Protein AF-A0A8J2JKY8-F1 (afdb_monomer_lite)

pLDDT: mean 88.04, std 7.36, range [49.31, 94.88]

Sequence (80 aa):
MSTLLIQIEACLNSRPISTLSQDPTDQQPLTPGHFIIGDALTAIPEPSYRDESISYSNRWKLGQKLYQDFWRRWSAEYLT

Radius of gyration: 14.72 Å; chains: 1; bounding box: 36×24×35 Å

Secondary structure (DSSP, 8-state):
--HHHHHHHHHHHTS-SSPPPS-TTSPPPP-HHHHHHSS----------SSS---TT-HHHHHHHHHHHHHHHHHHHH--

Organism: NCBI:txid39272

Structure (mmCIF, N/CA/C/O backbone):
data_AF-A0A8J2JKY8-F1
#
_entry.id   AF-A0A8J2JKY8-F1
#
loop_
_atom_site.group_PDB
_atom_site.id
_atom_site.type_symbol
_atom_site.label_atom_id
_atom_site.label_alt_id
_atom_site.label_comp_id
_atom_site.label_asym_id
_atom_site.label_entity_id
_atom_site.label_seq_id
_atom_site.pdbx_PDB_ins_code
_atom_site.Cartn_x
_atom_site.Cartn_y
_atom_site.Cartn_z
_atom_site.occupancy
_atom_site.B_iso_or_equiv
_atom_site.auth_seq_id
_atom_site.auth_comp_id
_atom_site.auth_asym_id
_atom_site.auth_atom_id
_atom_site.pdbx_PDB_model_num
ATOM 1 N N . MET A 1 1 ? 8.678 13.666 -9.965 1.00 4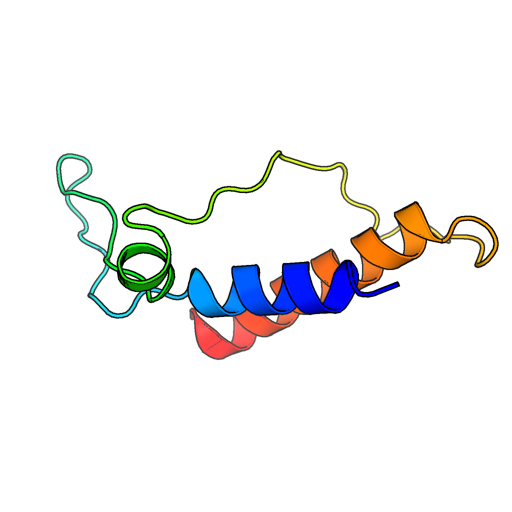9.31 1 MET A N 1
ATOM 2 C CA . MET A 1 1 ? 8.658 12.184 -9.982 1.00 49.31 1 MET A CA 1
ATOM 3 C C . MET A 1 1 ? 8.578 11.709 -8.535 1.00 49.31 1 MET A C 1
ATOM 5 O O . MET A 1 1 ? 9.606 11.468 -7.926 1.00 49.31 1 MET A O 1
ATOM 9 N N . SER A 1 2 ? 7.370 11.687 -7.966 1.00 65.69 2 SER A N 1
ATOM 10 C CA . SER A 1 2 ? 7.088 11.419 -6.540 1.00 65.69 2 SER A CA 1
ATOM 11 C C . SER A 1 2 ? 6.180 10.197 -6.322 1.00 65.69 2 SER A C 1
ATOM 13 O O . SER A 1 2 ? 5.810 9.905 -5.192 1.00 65.69 2 SER A O 1
ATOM 15 N N . THR A 1 3 ? 5.825 9.468 -7.387 1.00 86.00 3 THR A N 1
ATOM 16 C CA . THR A 1 3 ? 4.763 8.446 -7.374 1.00 86.00 3 THR A CA 1
ATOM 17 C C . THR A 1 3 ? 5.024 7.310 -6.386 1.00 86.00 3 THR A C 1
ATOM 19 O O . THR A 1 3 ? 4.134 6.987 -5.612 1.00 86.00 3 THR A O 1
ATOM 22 N N . LEU A 1 4 ? 6.249 6.770 -6.334 1.00 92.44 4 LEU A N 1
ATOM 23 C CA . LEU A 1 4 ? 6.592 5.687 -5.403 1.00 92.44 4 LEU A CA 1
ATOM 24 C C . LEU A 1 4 ? 6.468 6.115 -3.933 1.00 92.44 4 LEU A C 1
ATOM 26 O O . LEU A 1 4 ? 5.934 5.368 -3.122 1.00 92.44 4 LEU A O 1
ATOM 30 N N . LEU A 1 5 ? 6.946 7.314 -3.585 1.00 94.69 5 LEU A N 1
ATOM 31 C CA . LEU A 1 5 ? 6.853 7.814 -2.210 1.00 94.69 5 LEU A CA 1
ATOM 32 C C . LEU A 1 5 ? 5.397 8.012 -1.787 1.00 94.69 5 LEU A C 1
ATOM 34 O O . LEU A 1 5 ? 5.039 7.625 -0.682 1.00 94.69 5 LEU A O 1
ATOM 38 N N . ILE A 1 6 ? 4.557 8.535 -2.684 1.00 93.00 6 ILE A N 1
ATOM 39 C CA . ILE A 1 6 ? 3.118 8.699 -2.437 1.00 93.00 6 ILE A CA 1
ATOM 40 C C . ILE A 1 6 ? 2.442 7.332 -2.244 1.00 93.00 6 ILE A C 1
ATOM 42 O O . ILE A 1 6 ? 1.616 7.170 -1.353 1.00 93.00 6 ILE A O 1
ATOM 46 N N . GLN A 1 7 ? 2.815 6.317 -3.031 1.00 93.19 7 GLN A N 1
ATOM 47 C CA . GLN A 1 7 ? 2.300 4.954 -2.846 1.00 93.19 7 GLN A CA 1
ATOM 48 C C . GLN A 1 7 ? 2.726 4.355 -1.497 1.00 93.19 7 GLN A C 1
ATOM 50 O O . GLN A 1 7 ? 1.924 3.704 -0.828 1.00 93.19 7 GLN A O 1
ATOM 55 N N . ILE A 1 8 ? 3.975 4.585 -1.081 1.00 94.81 8 ILE A N 1
ATOM 56 C CA . ILE A 1 8 ? 4.483 4.157 0.230 1.00 94.81 8 ILE A CA 1
ATOM 57 C C . ILE A 1 8 ? 3.728 4.867 1.359 1.00 94.81 8 ILE A C 1
ATOM 59 O O . ILE A 1 8 ? 3.286 4.213 2.297 1.00 94.81 8 ILE A O 1
ATOM 63 N N . GLU A 1 9 ? 3.528 6.179 1.265 1.00 94.75 9 GLU A N 1
ATOM 64 C CA . GLU A 1 9 ? 2.741 6.946 2.235 1.00 94.75 9 GLU A CA 1
ATOM 65 C C . GLU A 1 9 ? 1.312 6.398 2.352 1.00 94.75 9 GLU A C 1
ATOM 67 O O . GLU A 1 9 ? 0.846 6.114 3.456 1.00 94.75 9 GLU A O 1
ATOM 72 N N . ALA A 1 10 ? 0.637 6.173 1.221 1.00 93.06 10 ALA A N 1
ATOM 73 C CA . ALA A 1 10 ? -0.708 5.605 1.199 1.00 93.06 10 ALA A CA 1
ATOM 74 C C . ALA A 1 10 ? -0.758 4.206 1.841 1.00 93.06 10 ALA A C 1
ATOM 76 O O . ALA A 1 10 ? -1.675 3.906 2.606 1.00 93.06 10 ALA A O 1
ATOM 77 N N . CYS A 1 11 ? 0.255 3.369 1.592 1.00 93.38 11 CYS A N 1
ATOM 78 C CA . CYS A 1 11 ? 0.423 2.076 2.256 1.00 93.38 11 CYS A CA 1
ATOM 79 C C . CYS A 1 11 ? 0.510 2.228 3.780 1.00 93.38 11 CYS A C 1
ATOM 81 O O . CYS A 1 11 ? -0.220 1.558 4.507 1.00 93.38 11 CYS A O 1
ATOM 83 N N . LEU A 1 12 ? 1.372 3.117 4.275 1.00 94.12 12 LEU A N 1
ATOM 84 C CA . LEU A 1 12 ? 1.539 3.347 5.713 1.00 94.12 12 LEU A CA 1
ATOM 85 C C . LEU A 1 12 ? 0.248 3.868 6.358 1.00 94.12 12 LEU A C 1
ATOM 87 O O . LEU A 1 12 ? -0.144 3.406 7.429 1.00 94.12 12 LEU A O 1
ATOM 91 N N . ASN A 1 13 ? -0.453 4.773 5.676 1.00 94.25 13 ASN A N 1
ATOM 92 C CA . ASN A 1 13 ? -1.728 5.327 6.129 1.00 94.25 13 ASN A CA 1
ATOM 93 C C . ASN A 1 13 ? -2.892 4.327 6.057 1.00 94.25 13 ASN A C 1
ATOM 95 O O . ASN A 1 13 ? -3.947 4.576 6.637 1.00 94.25 13 ASN A O 1
ATOM 99 N N . SER A 1 14 ? -2.705 3.182 5.400 1.00 91.94 14 SER A N 1
ATOM 100 C CA . SER A 1 14 ? -3.674 2.081 5.385 1.00 91.94 14 SER A CA 1
ATOM 101 C C . SER A 1 14 ? -3.517 1.135 6.581 1.00 91.94 14 SER A C 1
ATOM 103 O O . SER A 1 14 ? -4.258 0.162 6.696 1.00 91.94 14 SER A O 1
ATOM 105 N N . ARG A 1 15 ? -2.571 1.397 7.494 1.00 91.81 15 ARG A N 1
ATOM 106 C CA . ARG A 1 15 ? -2.362 0.579 8.694 1.00 91.81 15 ARG A CA 1
ATOM 107 C C . ARG A 1 15 ? -3.575 0.639 9.636 1.00 91.81 15 ARG A C 1
ATOM 109 O O . ARG A 1 15 ? -3.946 1.739 10.046 1.00 91.81 15 ARG A O 1
ATOM 116 N N . PRO A 1 16 ? -4.136 -0.505 10.063 1.00 91.19 16 PRO A N 1
ATOM 117 C CA . PRO A 1 16 ? -5.146 -0.534 11.116 1.00 91.19 16 PRO A CA 1
ATOM 118 C C . PRO A 1 16 ? -4.629 0.091 12.419 1.00 91.19 16 PRO A C 1
ATOM 120 O O . PRO A 1 16 ? -3.544 -0.247 12.893 1.00 91.19 16 PRO A O 1
ATOM 123 N N . ILE A 1 17 ? -5.412 0.996 13.006 1.00 91.31 17 ILE A N 1
ATOM 124 C CA . ILE A 1 17 ? -5.187 1.551 14.357 1.00 91.31 17 ILE A CA 1
ATOM 125 C C . ILE A 1 17 ? -6.189 1.012 15.384 1.00 91.31 17 ILE A C 1
ATOM 127 O O . ILE A 1 17 ? -6.073 1.295 16.572 1.00 91.31 17 ILE A O 1
ATOM 131 N N . SER A 1 18 ? -7.170 0.241 14.922 1.00 86.56 18 SER A N 1
ATOM 132 C CA . SER A 1 18 ? -8.138 -0.472 15.751 1.00 86.56 18 SER A CA 1
ATOM 133 C C . SER A 1 18 ? -8.036 -1.972 15.489 1.00 86.56 18 SER A C 1
ATOM 135 O O . SER A 1 18 ? -7.472 -2.403 14.480 1.00 86.56 18 SER A O 1
ATOM 137 N N . THR A 1 19 ? -8.546 -2.768 16.424 1.00 82.38 19 THR A N 1
ATOM 138 C CA . THR A 1 19 ? -8.591 -4.224 16.299 1.00 82.38 19 THR A CA 1
ATOM 139 C C . THR A 1 19 ? -9.458 -4.634 15.115 1.00 82.38 19 THR A C 1
ATOM 141 O O . THR A 1 19 ? -10.568 -4.130 14.957 1.00 82.38 19 THR A O 1
ATOM 144 N N . LEU A 1 20 ? -8.973 -5.589 14.3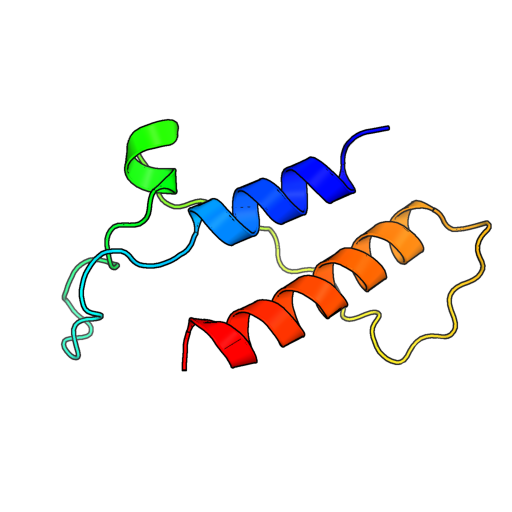23 1.00 81.12 20 LEU A N 1
ATOM 145 C CA . LEU A 1 20 ? -9.791 -6.274 13.327 1.00 81.12 20 LEU A CA 1
ATOM 146 C C . LEU A 1 20 ? -10.864 -7.094 14.046 1.00 81.12 20 LEU A C 1
ATOM 148 O O . LEU A 1 20 ? -10.536 -7.948 14.875 1.00 81.12 20 LEU A O 1
ATOM 152 N N . SER A 1 21 ? -12.130 -6.828 13.732 1.00 82.25 21 SER A N 1
ATOM 153 C CA . SER A 1 21 ? -13.215 -7.683 14.194 1.00 82.25 21 SER A CA 1
ATOM 154 C C . SER A 1 21 ? -13.161 -9.045 13.502 1.00 82.25 21 SER A C 1
ATOM 156 O O . SER A 1 21 ? -12.711 -9.167 12.362 1.00 82.25 21 SER A O 1
ATOM 158 N N . GLN A 1 22 ? -13.611 -10.076 14.216 1.00 81.75 22 GLN A N 1
ATOM 159 C CA . GLN A 1 22 ? -13.831 -11.417 13.669 1.00 81.75 22 GLN A CA 1
ATOM 160 C C . GLN A 1 22 ? -15.239 -11.561 13.070 1.00 81.75 22 GLN A C 1
ATOM 162 O O . GLN A 1 22 ? -15.520 -12.566 12.417 1.00 81.75 22 GLN A O 1
ATOM 167 N N . ASP A 1 23 ? -16.126 -10.589 13.301 1.00 84.75 23 ASP A N 1
ATOM 168 C CA . ASP A 1 23 ? -17.470 -10.583 12.735 1.00 84.75 23 ASP A CA 1
ATOM 169 C C . ASP A 1 23 ? -17.419 -10.057 11.287 1.00 84.75 23 ASP A C 1
ATOM 171 O O . ASP A 1 23 ? -17.004 -8.920 11.060 1.00 84.75 23 ASP A O 1
ATOM 175 N N . PRO A 1 24 ? -17.839 -10.843 10.281 1.00 77.81 24 PRO A N 1
ATOM 176 C CA . PRO A 1 24 ? -17.868 -10.391 8.890 1.00 77.81 24 PRO A CA 1
ATOM 177 C C . PRO A 1 24 ? -18.892 -9.276 8.622 1.00 77.81 24 PRO A C 1
ATOM 179 O O . PRO A 1 24 ? -18.872 -8.690 7.540 1.00 77.81 24 PRO A O 1
ATOM 182 N N . THR A 1 25 ? -19.808 -9.011 9.556 1.00 84.50 25 THR A N 1
ATOM 183 C CA . THR A 1 25 ? -20.778 -7.910 9.480 1.00 84.50 25 THR A CA 1
ATOM 184 C C . THR A 1 25 ? -20.264 -6.612 10.098 1.00 84.50 25 THR A C 1
ATOM 186 O O . THR A 1 25 ? -20.855 -5.556 9.857 1.00 84.50 25 THR A O 1
ATOM 189 N N . ASP A 1 26 ? -19.155 -6.668 10.843 1.00 79.69 26 ASP A N 1
ATOM 190 C CA . ASP A 1 26 ? -18.536 -5.480 11.415 1.00 79.69 26 ASP A CA 1
ATOM 191 C C . ASP A 1 26 ? -17.856 -4.621 10.346 1.00 79.69 26 ASP A C 1
ATOM 193 O O . ASP A 1 26 ? -17.404 -5.075 9.291 1.00 79.69 26 ASP A O 1
ATOM 197 N N . GLN A 1 27 ? -17.782 -3.325 10.641 1.00 75.75 27 GLN A N 1
ATOM 198 C CA . GLN A 1 27 ? -17.120 -2.357 9.778 1.00 75.75 27 GLN A CA 1
ATOM 199 C C . GLN A 1 27 ? -15.607 -2.609 9.718 1.00 75.75 27 GLN A C 1
ATOM 201 O O . GLN A 1 27 ? -14.999 -3.145 10.647 1.00 75.75 27 GLN A O 1
ATOM 206 N N . GLN A 1 28 ? -14.988 -2.194 8.609 1.00 81.25 28 GLN A N 1
ATOM 207 C CA . GLN A 1 28 ? -13.536 -2.264 8.451 1.00 81.25 28 GLN A CA 1
ATOM 208 C C . GLN A 1 28 ? -12.815 -1.517 9.585 1.00 81.25 28 GLN A C 1
ATOM 210 O O . GLN A 1 28 ? -13.333 -0.518 10.093 1.00 81.25 28 GLN A O 1
ATOM 215 N N . PRO A 1 29 ? -11.608 -1.965 9.981 1.00 88.25 29 PRO A N 1
ATOM 216 C CA . PRO A 1 29 ? -10.860 -1.287 11.025 1.00 88.25 29 PRO A CA 1
ATOM 217 C C . PRO A 1 29 ? -10.521 0.144 10.602 1.00 88.25 29 PRO A C 1
ATOM 219 O O . PRO A 1 29 ? -10.133 0.404 9.460 1.00 88.25 29 PRO A O 1
ATOM 222 N N . LEU A 1 30 ? -10.579 1.067 11.561 1.00 90.56 30 LEU A N 1
ATOM 223 C CA . LEU A 1 30 ? -10.090 2.425 11.362 1.00 90.56 30 LEU A CA 1
ATOM 224 C C . LEU A 1 30 ? -8.596 2.408 11.021 1.00 90.56 30 LEU A C 1
ATOM 226 O O . LEU A 1 30 ? -7.811 1.662 11.613 1.00 90.56 30 LEU A O 1
ATOM 230 N N . THR A 1 31 ? -8.214 3.290 10.104 1.00 92.44 31 THR A N 1
ATOM 231 C CA . THR A 1 31 ? -6.838 3.529 9.644 1.00 92.44 31 THR A CA 1
ATOM 232 C C . THR A 1 31 ? -6.571 5.037 9.639 1.00 92.44 31 THR A C 1
ATOM 234 O O . THR A 1 31 ? -7.529 5.812 9.569 1.00 92.44 31 THR A O 1
ATOM 237 N N . PRO A 1 32 ? -5.308 5.500 9.671 1.00 94.38 32 PRO A N 1
ATOM 238 C CA . PRO A 1 32 ? -4.987 6.917 9.504 1.00 94.38 32 PRO A CA 1
ATOM 239 C C . PRO A 1 32 ? -5.606 7.529 8.239 1.00 94.38 32 PRO A C 1
ATOM 241 O O . PRO A 1 32 ? -6.060 8.670 8.278 1.00 94.38 32 PRO A O 1
ATOM 244 N N . GLY A 1 33 ? -5.704 6.761 7.149 1.00 93.31 33 GLY A N 1
ATOM 245 C CA . GLY A 1 33 ? -6.355 7.172 5.903 1.00 93.31 33 GLY A CA 1
ATOM 246 C C . GLY A 1 33 ? -7.785 7.680 6.105 1.00 93.31 33 GLY A C 1
ATOM 247 O O . GLY A 1 33 ? -8.120 8.738 5.576 1.00 93.31 33 GLY A O 1
ATOM 248 N N . HIS A 1 34 ? -8.572 7.030 6.969 1.00 93.50 34 HIS A N 1
ATOM 249 C CA . HIS A 1 34 ? -9.938 7.466 7.281 1.00 93.50 34 HIS A CA 1
ATOM 250 C C . HIS A 1 34 ? -9.988 8.884 7.870 1.00 93.50 34 HIS A C 1
ATOM 252 O O . HIS A 1 34 ? -10.938 9.617 7.621 1.00 93.50 34 HIS A O 1
ATOM 258 N N . PHE A 1 35 ? -8.961 9.312 8.608 1.00 92.88 35 PHE A N 1
ATOM 259 C CA . PHE A 1 35 ? -8.892 10.671 9.156 1.00 92.88 35 PHE A CA 1
ATOM 260 C C . PHE A 1 35 ? -8.357 11.692 8.150 1.00 92.88 35 PHE A C 1
ATOM 262 O O . PHE A 1 35 ? -8.694 12.869 8.239 1.00 92.88 35 PHE A O 1
ATOM 269 N N . ILE A 1 36 ? -7.518 11.257 7.207 1.00 93.19 36 ILE A N 1
ATOM 270 C CA . ILE A 1 36 ? -6.895 12.138 6.211 1.00 93.19 36 ILE A CA 1
ATOM 271 C C . ILE A 1 36 ? -7.871 12.449 5.073 1.00 93.19 36 ILE A C 1
ATOM 273 O O . ILE A 1 36 ? -7.960 13.599 4.646 1.00 93.19 36 ILE A O 1
ATOM 277 N N . ILE A 1 37 ? -8.590 11.438 4.577 1.00 91.06 37 ILE A N 1
ATOM 278 C CA . ILE A 1 37 ? -9.460 11.564 3.396 1.00 91.06 37 ILE A CA 1
ATOM 279 C C . ILE A 1 37 ? -10.942 11.284 3.676 1.00 91.06 37 ILE A C 1
ATOM 281 O O . ILE A 1 37 ? -11.765 11.488 2.789 1.00 91.06 37 ILE A O 1
ATOM 285 N N . GLY A 1 38 ? -11.294 10.842 4.888 1.00 88.62 38 GLY A N 1
ATOM 286 C CA . GLY A 1 38 ? -12.672 10.500 5.261 1.00 88.62 38 GLY A CA 1
ATOM 287 C C . GLY A 1 38 ? -13.100 9.069 4.916 1.00 88.62 38 GLY A C 1
ATOM 288 O O . GLY A 1 38 ? -14.246 8.720 5.177 1.00 88.62 38 GLY A O 1
ATOM 289 N N . ASP A 1 39 ? -12.212 8.253 4.337 1.00 86.94 39 ASP A N 1
ATOM 290 C CA . ASP A 1 39 ? -12.503 6.883 3.893 1.00 86.94 39 ASP A CA 1
ATOM 291 C C . ASP A 1 39 ? -11.227 6.012 3.847 1.00 86.94 39 ASP A C 1
ATOM 293 O O . ASP A 1 39 ? -10.107 6.496 4.054 1.00 86.94 39 ASP A O 1
ATOM 297 N N . ALA A 1 40 ? -11.379 4.720 3.570 1.00 85.19 40 ALA A N 1
ATOM 298 C CA . ALA A 1 40 ? -10.280 3.791 3.367 1.00 85.19 40 ALA A CA 1
ATOM 299 C C . ALA A 1 40 ? -9.505 4.104 2.076 1.00 85.19 40 ALA A C 1
ATOM 301 O O . ALA A 1 40 ? -10.065 4.272 0.990 1.00 85.19 40 ALA A O 1
ATOM 302 N N . LEU A 1 41 ? -8.174 4.108 2.173 1.00 85.25 41 LEU A N 1
ATOM 303 C CA . LEU A 1 41 ? -7.303 4.187 1.004 1.00 85.25 41 LEU A CA 1
ATOM 304 C C . LEU A 1 41 ? -7.341 2.847 0.260 1.00 85.25 41 LEU A C 1
ATOM 306 O O . LEU A 1 41 ? -6.831 1.840 0.746 1.00 85.25 41 LEU A O 1
ATOM 310 N N . THR A 1 42 ? -7.942 2.838 -0.929 1.00 84.31 42 THR A N 1
ATOM 311 C CA . THR A 1 42 ? -8.014 1.656 -1.795 1.00 84.31 42 THR A CA 1
ATOM 312 C C . THR A 1 42 ? -7.129 1.835 -3.025 1.00 84.31 42 THR A C 1
ATOM 314 O O . THR A 1 42 ? -7.003 2.928 -3.577 1.00 84.31 42 THR A O 1
ATOM 317 N N . ALA A 1 43 ? -6.482 0.751 -3.452 1.00 84.25 43 ALA A N 1
ATOM 318 C CA . ALA A 1 43 ? -5.662 0.718 -4.656 1.00 84.25 43 ALA A CA 1
ATOM 319 C C . ALA A 1 43 ? -6.285 -0.224 -5.690 1.00 84.25 43 ALA A C 1
ATOM 321 O O . ALA A 1 43 ? -6.876 -1.247 -5.341 1.00 84.25 43 ALA A O 1
ATOM 322 N N . ILE A 1 44 ? -6.125 0.108 -6.972 1.00 86.50 44 ILE A N 1
ATOM 323 C CA . ILE A 1 44 ? -6.509 -0.792 -8.061 1.00 86.50 44 ILE A CA 1
ATOM 324 C C . ILE A 1 44 ? -5.552 -1.996 -8.043 1.00 86.50 44 ILE A C 1
ATOM 326 O O . ILE A 1 44 ? -4.340 -1.786 -7.956 1.00 86.50 44 ILE A O 1
ATOM 330 N N . PRO A 1 45 ? -6.053 -3.243 -8.136 1.00 85.94 45 PRO A N 1
ATOM 331 C CA . PRO A 1 45 ? -5.193 -4.415 -8.235 1.00 85.94 45 PRO A CA 1
ATOM 332 C C . PRO A 1 45 ? -4.261 -4.324 -9.447 1.00 85.94 45 PRO A C 1
ATOM 334 O O . PRO A 1 45 ? -4.711 -4.136 -10.577 1.00 85.94 45 PRO A O 1
ATOM 337 N N . GLU A 1 46 ? -2.963 -4.497 -9.214 1.00 87.12 46 GLU A N 1
ATOM 338 C CA . GLU A 1 46 ? -1.945 -4.511 -10.263 1.00 87.12 46 GLU A CA 1
ATOM 339 C C . GLU A 1 46 ? -1.311 -5.903 -10.411 1.00 87.12 46 GLU A C 1
ATOM 341 O O . GLU A 1 46 ? -1.245 -6.660 -9.436 1.00 87.12 46 GLU A O 1
ATOM 346 N N . PRO A 1 47 ? -0.802 -6.258 -11.608 1.00 89.56 47 PRO A N 1
ATOM 347 C CA . PRO A 1 47 ? -0.044 -7.490 -11.800 1.00 89.56 47 PRO A CA 1
ATOM 348 C C . PRO A 1 47 ? 1.184 -7.540 -10.888 1.00 89.56 47 PRO A C 1
ATOM 350 O O . PRO A 1 47 ? 1.815 -6.517 -10.615 1.00 89.56 47 PRO A O 1
ATOM 353 N N . SER A 1 48 ? 1.569 -8.738 -10.443 1.00 89.56 48 SER A N 1
ATOM 354 C CA . SER A 1 48 ? 2.796 -8.876 -9.662 1.00 89.56 48 SER A CA 1
ATOM 355 C C . SER A 1 48 ? 4.032 -8.821 -10.558 1.00 89.56 48 SER A C 1
ATOM 357 O O . SER A 1 48 ? 4.131 -9.573 -11.520 1.00 89.56 48 SER A O 1
ATOM 359 N N . TYR A 1 49 ? 4.999 -7.975 -10.198 1.00 90.50 49 TYR A N 1
ATOM 360 C CA . TYR A 1 49 ? 6.279 -7.822 -10.903 1.00 90.50 49 TYR A CA 1
ATOM 361 C C . TYR A 1 49 ? 7.480 -8.324 -10.083 1.00 90.50 49 TYR A C 1
ATOM 363 O O . TYR A 1 49 ? 8.641 -8.058 -10.416 1.00 90.50 49 TYR A O 1
ATOM 371 N N . ARG A 1 50 ? 7.227 -9.028 -8.975 1.00 83.38 50 ARG A N 1
ATOM 372 C CA . ARG A 1 50 ? 8.254 -9.444 -8.004 1.00 83.38 50 ARG A CA 1
ATOM 373 C C . ARG A 1 50 ? 9.287 -10.398 -8.601 1.00 83.38 50 ARG A C 1
ATOM 375 O O . ARG A 1 50 ? 10.479 -10.184 -8.394 1.00 83.38 50 ARG A O 1
ATOM 382 N N . ASP A 1 51 ? 8.852 -11.335 -9.435 1.00 87.50 51 ASP A N 1
ATOM 383 C CA . ASP A 1 51 ? 9.729 -12.350 -10.037 1.00 87.50 51 ASP A CA 1
ATOM 384 C C . ASP A 1 51 ? 10.208 -11.974 -11.452 1.00 87.50 51 ASP A C 1
ATOM 386 O O . ASP A 1 51 ? 11.017 -12.673 -12.055 1.00 87.50 51 ASP A O 1
ATOM 390 N N . GLU A 1 52 ? 9.757 -10.833 -11.986 1.00 87.31 52 GLU A N 1
ATOM 391 C CA . GLU A 1 52 ? 10.187 -10.350 -13.300 1.00 87.31 52 GLU A CA 1
ATOM 392 C C . GLU A 1 52 ? 11.564 -9.664 -13.233 1.00 87.31 52 GLU A C 1
ATOM 394 O O . GLU A 1 52 ? 11.817 -8.797 -12.383 1.00 87.31 52 GLU A O 1
ATOM 399 N N . SER A 1 53 ? 12.443 -9.977 -14.191 1.00 86.38 53 SER A N 1
ATOM 400 C CA . SER A 1 53 ? 13.625 -9.160 -14.478 1.00 86.38 53 SER A CA 1
ATOM 401 C C . SER A 1 53 ? 13.192 -7.898 -15.231 1.00 86.38 53 SER A C 1
ATOM 403 O O . SER A 1 53 ? 12.908 -7.935 -16.430 1.00 86.38 53 SER A O 1
ATOM 405 N N . ILE A 1 54 ? 13.106 -6.771 -14.529 1.00 86.25 54 ILE A N 1
ATOM 406 C CA . ILE A 1 54 ? 12.617 -5.514 -15.104 1.00 86.25 54 ILE A CA 1
ATOM 407 C C . ILE A 1 54 ? 13.796 -4.684 -15.602 1.00 86.25 54 ILE A C 1
ATOM 409 O O . ILE A 1 54 ? 14.707 -4.362 -14.844 1.00 86.25 54 ILE A O 1
ATO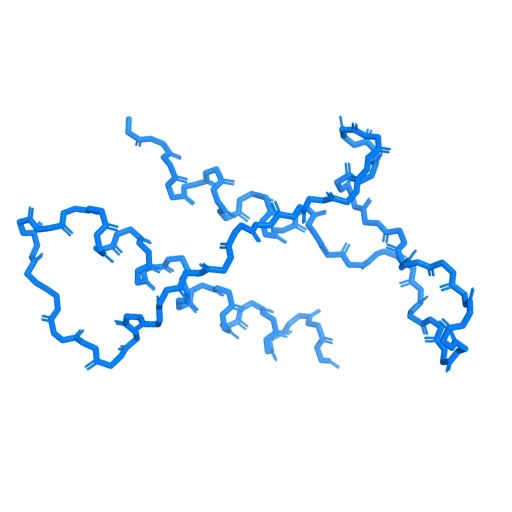M 413 N N . SER A 1 55 ? 13.753 -4.293 -16.876 1.00 86.81 55 SER A N 1
ATOM 414 C CA . SER A 1 55 ? 14.692 -3.308 -17.418 1.00 86.81 55 SER A CA 1
ATOM 415 C C . SER A 1 55 ? 14.477 -1.936 -16.773 1.00 86.81 55 SER A C 1
ATOM 417 O O . SER A 1 55 ? 13.346 -1.450 -16.695 1.00 86.81 55 SER A O 1
ATOM 419 N N . TYR A 1 56 ? 15.569 -1.263 -16.402 1.00 77.31 56 TYR A N 1
ATOM 420 C CA . TYR A 1 56 ? 15.557 0.097 -15.845 1.00 77.31 56 TYR A CA 1
ATOM 421 C C . TYR A 1 56 ? 14.921 1.145 -16.772 1.00 77.31 56 TYR A C 1
ATOM 423 O O . TYR A 1 56 ? 14.478 2.197 -16.308 1.00 77.31 56 TYR A O 1
ATOM 431 N N . SER A 1 57 ? 14.836 0.864 -18.075 1.00 83.31 57 SER A N 1
ATOM 432 C CA . SER A 1 57 ? 14.148 1.726 -19.041 1.00 83.31 57 SER A CA 1
ATOM 433 C C . SER A 1 57 ? 12.631 1.757 -18.817 1.00 83.31 57 SER A C 1
ATOM 435 O O . SER A 1 57 ? 11.983 2.742 -19.169 1.00 83.31 57 SER A O 1
ATOM 437 N N . ASN A 1 58 ? 12.052 0.729 -18.183 1.00 89.06 58 ASN A N 1
ATOM 438 C CA . ASN A 1 58 ? 10.635 0.687 -17.834 1.00 89.06 58 ASN A CA 1
ATOM 439 C C . ASN A 1 58 ? 10.403 1.216 -16.411 1.00 89.06 58 ASN A C 1
ATOM 441 O O . ASN A 1 58 ? 10.161 0.465 -15.464 1.00 89.06 58 ASN A O 1
ATOM 445 N N . ARG A 1 59 ? 10.482 2.544 -16.269 1.00 88.75 59 ARG A N 1
ATOM 446 C CA . ARG A 1 59 ? 10.366 3.237 -14.974 1.00 88.75 59 ARG A CA 1
ATOM 447 C C . ARG A 1 59 ? 9.060 2.952 -14.234 1.00 88.75 59 ARG A C 1
ATOM 449 O O . ARG A 1 59 ? 9.084 2.867 -13.012 1.00 88.75 59 ARG A O 1
ATOM 456 N N . TRP A 1 60 ? 7.947 2.796 -14.954 1.00 89.25 60 TRP A N 1
ATOM 457 C CA . TRP A 1 60 ? 6.658 2.457 -14.346 1.00 89.25 60 TRP A CA 1
ATOM 458 C C . TRP A 1 60 ? 6.718 1.075 -13.683 1.00 89.25 60 TRP A C 1
ATOM 460 O O . TRP A 1 60 ? 6.457 0.962 -12.488 1.00 89.25 60 TRP A O 1
ATOM 470 N N . LYS A 1 61 ? 7.169 0.045 -14.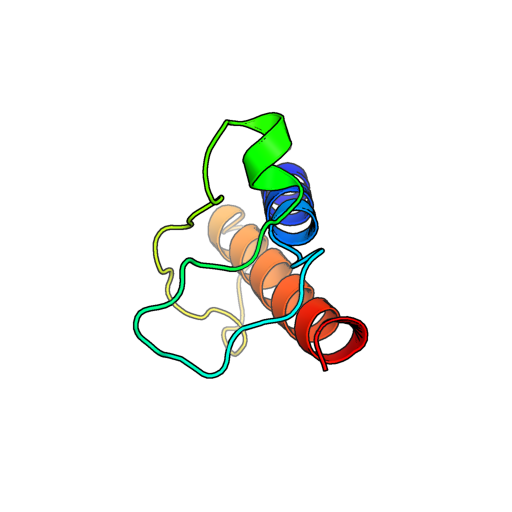419 1.00 90.81 61 LYS A N 1
ATOM 471 C CA . LYS A 1 61 ? 7.273 -1.327 -13.890 1.00 90.81 61 LYS A CA 1
ATOM 472 C C . LYS A 1 61 ? 8.248 -1.397 -12.721 1.00 90.81 61 LYS A C 1
ATOM 474 O O . LYS A 1 61 ? 7.990 -2.084 -11.738 1.00 90.81 61 LYS A O 1
ATOM 479 N N . LEU A 1 62 ? 9.357 -0.665 -12.823 1.00 91.62 62 LEU A N 1
ATOM 480 C CA . LEU A 1 62 ? 10.329 -0.553 -11.742 1.00 91.62 62 LEU A CA 1
ATOM 481 C C . LEU A 1 62 ? 9.692 0.048 -10.481 1.00 91.62 62 LEU A C 1
ATOM 483 O O . LEU A 1 62 ? 9.879 -0.496 -9.398 1.00 91.62 62 LEU A O 1
ATOM 487 N N . GLY A 1 63 ? 8.910 1.123 -10.623 1.00 92.44 63 GLY A N 1
ATOM 488 C CA . GLY A 1 63 ? 8.160 1.726 -9.520 1.00 92.44 63 GLY A CA 1
ATOM 489 C C . GLY A 1 63 ? 7.217 0.731 -8.845 1.00 92.44 63 GLY A C 1
ATOM 490 O O . GLY A 1 63 ? 7.272 0.581 -7.626 1.00 92.44 63 GLY A O 1
ATOM 491 N N . GLN A 1 64 ? 6.437 -0.021 -9.627 1.00 92.38 64 GLN A N 1
ATOM 492 C CA . GLN A 1 64 ? 5.518 -1.011 -9.062 1.00 92.38 64 GLN A CA 1
ATOM 493 C C . GLN A 1 64 ? 6.222 -2.184 -8.393 1.00 92.38 64 GLN A C 1
ATOM 495 O O . GLN A 1 64 ? 5.788 -2.625 -7.332 1.00 92.38 64 GLN A O 1
ATOM 500 N N . LYS A 1 65 ? 7.347 -2.655 -8.937 1.00 92.62 65 LYS A N 1
ATOM 501 C CA . LYS A 1 65 ? 8.161 -3.680 -8.270 1.00 92.62 65 LYS A CA 1
ATOM 502 C C . LYS A 1 65 ? 8.637 -3.201 -6.898 1.00 92.62 65 LYS A C 1
ATOM 504 O O . LYS A 1 65 ? 8.436 -3.900 -5.909 1.00 92.62 65 LYS A O 1
ATOM 509 N N . LEU A 1 66 ? 9.203 -1.993 -6.833 1.00 93.31 66 LEU A N 1
ATOM 510 C CA . LEU A 1 66 ? 9.689 -1.398 -5.584 1.00 93.31 66 LEU A CA 1
ATOM 511 C C . LEU A 1 66 ? 8.564 -1.237 -4.554 1.00 93.31 66 LEU A C 1
ATOM 513 O O . LEU A 1 66 ? 8.747 -1.584 -3.389 1.00 93.31 66 LEU A O 1
ATOM 517 N N . TYR A 1 67 ? 7.393 -0.763 -4.984 1.00 93.94 67 TYR A N 1
ATOM 518 C CA . TYR A 1 67 ? 6.212 -0.662 -4.127 1.00 93.94 67 TYR A CA 1
ATOM 519 C C . TYR A 1 67 ? 5.752 -2.036 -3.611 1.00 93.94 67 TYR A C 1
ATOM 521 O O . TYR A 1 67 ? 5.538 -2.211 -2.411 1.00 93.94 67 TYR A O 1
ATOM 529 N N . GLN A 1 68 ? 5.654 -3.041 -4.485 1.00 93.56 68 GLN A N 1
ATOM 530 C CA . GLN A 1 68 ? 5.226 -4.395 -4.117 1.00 93.56 68 GLN A CA 1
ATOM 531 C C . GLN A 1 68 ? 6.205 -5.090 -3.166 1.00 93.56 68 GLN A C 1
ATOM 533 O O . GLN A 1 68 ? 5.769 -5.878 -2.318 1.00 93.56 68 GLN A O 1
ATOM 538 N N . ASP A 1 69 ? 7.506 -4.837 -3.312 1.00 94.00 69 ASP A N 1
ATOM 539 C CA . ASP A 1 69 ? 8.540 -5.325 -2.399 1.00 94.00 69 ASP A CA 1
ATOM 540 C C . ASP A 1 69 ? 8.453 -4.647 -1.032 1.00 94.00 69 ASP A C 1
ATOM 542 O O . ASP A 1 69 ? 8.524 -5.336 -0.009 1.00 94.00 69 ASP A O 1
ATOM 546 N N . PHE A 1 70 ? 8.235 -3.328 -1.008 1.00 94.81 70 PHE A N 1
ATOM 547 C CA . PHE A 1 70 ? 7.990 -2.583 0.224 1.00 94.81 70 PHE A CA 1
ATOM 548 C C . PHE A 1 70 ? 6.761 -3.122 0.962 1.00 94.81 70 PHE A C 1
ATOM 550 O O . PHE A 1 70 ? 6.881 -3.516 2.120 1.00 94.81 70 PHE A O 1
ATOM 557 N N . TRP A 1 71 ? 5.612 -3.220 0.280 1.00 93.19 71 TRP A N 1
ATOM 558 C CA . TRP A 1 71 ? 4.364 -3.729 0.859 1.00 93.19 71 TRP A CA 1
ATOM 559 C C . TRP A 1 71 ? 4.554 -5.099 1.511 1.00 93.19 71 TRP A C 1
ATOM 561 O O . TRP A 1 71 ? 4.122 -5.312 2.641 1.00 93.19 71 TRP A O 1
ATOM 571 N N . ARG A 1 72 ? 5.234 -6.029 0.824 1.00 93.12 72 ARG A N 1
ATOM 572 C CA . ARG A 1 72 ? 5.487 -7.384 1.340 1.00 93.12 72 ARG A CA 1
ATOM 573 C C . ARG A 1 72 ? 6.250 -7.356 2.658 1.00 93.12 72 ARG A C 1
ATOM 575 O O . ARG A 1 72 ? 5.854 -8.033 3.596 1.00 93.12 72 ARG A O 1
ATOM 582 N N . ARG A 1 73 ? 7.355 -6.611 2.704 1.00 94.88 73 ARG A N 1
ATOM 583 C CA . ARG A 1 73 ? 8.198 -6.537 3.900 1.00 94.88 73 ARG A CA 1
ATOM 584 C C . ARG A 1 73 ? 7.471 -5.836 5.033 1.00 94.88 73 ARG A C 1
ATOM 586 O O . ARG A 1 73 ? 7.374 -6.378 6.120 1.00 94.88 73 ARG A O 1
ATOM 593 N N . TRP A 1 74 ? 6.895 -4.674 4.749 1.00 94.81 74 TRP A N 1
ATOM 594 C CA . TRP A 1 74 ? 6.192 -3.886 5.749 1.00 94.81 74 TRP A CA 1
ATOM 595 C C . TRP A 1 74 ? 5.004 -4.642 6.359 1.00 94.81 74 TRP A C 1
ATOM 597 O O . TRP A 1 74 ? 4.883 -4.699 7.577 1.00 94.81 74 TRP A O 1
ATOM 607 N N . SER A 1 75 ? 4.161 -5.277 5.540 1.00 91.56 75 SER A N 1
ATOM 608 C CA . SER A 1 75 ? 3.025 -6.056 6.053 1.00 91.56 75 SER A CA 1
ATOM 609 C C . SER A 1 75 ? 3.474 -7.259 6.887 1.00 91.56 75 SER A C 1
ATOM 611 O O . SER A 1 75 ? 2.916 -7.491 7.954 1.00 91.56 75 SER A O 1
ATOM 613 N N . ALA A 1 76 ? 4.513 -7.976 6.452 1.00 93.81 76 ALA A N 1
ATOM 614 C CA . ALA A 1 76 ? 5.055 -9.120 7.184 1.00 93.81 76 ALA A CA 1
ATOM 615 C C . ALA A 1 76 ? 5.824 -8.745 8.463 1.00 93.81 76 ALA A C 1
ATOM 617 O O . ALA A 1 76 ? 6.002 -9.595 9.322 1.00 93.81 76 ALA A O 1
ATOM 618 N N . GLU A 1 77 ? 6.333 -7.517 8.570 1.00 93.75 77 GLU A N 1
ATOM 619 C CA . GLU A 1 77 ? 7.098 -7.059 9.737 1.00 93.75 77 GLU A CA 1
ATOM 620 C C . GLU A 1 77 ? 6.221 -6.295 10.751 1.00 93.75 77 GLU A C 1
ATOM 622 O O . GLU A 1 77 ? 6.559 -6.256 11.931 1.00 93.75 77 GLU A O 1
ATOM 627 N N . TYR A 1 78 ? 5.112 -5.675 1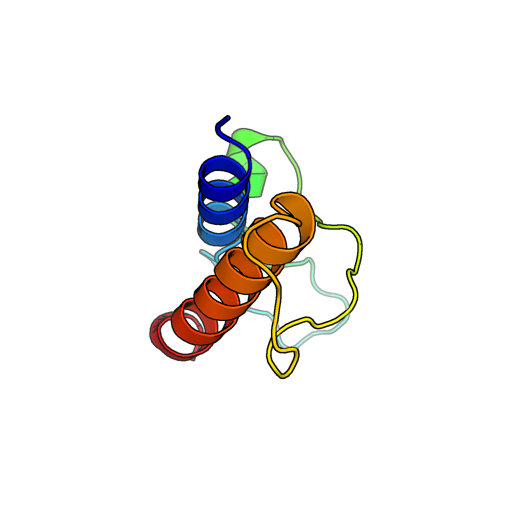0.317 1.00 87.88 78 TYR A N 1
ATOM 628 C CA . TYR A 1 78 ? 4.343 -4.724 11.140 1.00 87.88 78 TYR A CA 1
ATOM 629 C C . TYR A 1 78 ? 2.834 -4.991 11.252 1.00 87.88 78 TYR A C 1
ATOM 631 O O . TYR A 1 78 ? 2.171 -4.290 12.026 1.00 87.88 78 TYR A O 1
ATOM 639 N N . LEU A 1 79 ? 2.270 -5.927 10.479 1.00 82.81 79 LEU A N 1
ATOM 640 C CA . LEU A 1 79 ? 0.845 -6.299 10.549 1.00 82.81 79 LEU A CA 1
ATOM 641 C C . L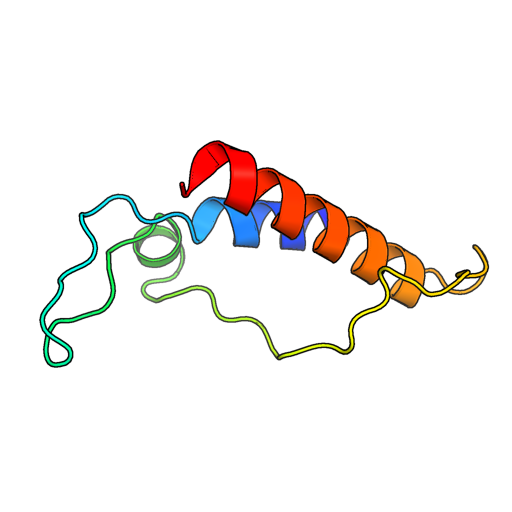EU A 1 79 ? 0.599 -7.730 11.056 1.00 82.81 79 LEU A C 1
ATOM 643 O O . LEU A 1 79 ? -0.557 -8.099 11.256 1.00 82.81 79 LEU A O 1
ATOM 647 N N . THR A 1 80 ? 1.658 -8.513 11.247 1.00 66.19 80 THR A N 1
ATOM 648 C CA . THR A 1 80 ? 1.657 -9.816 11.937 1.00 66.19 80 THR A CA 1
ATOM 649 C C . THR A 1 80 ? 2.006 -9.647 13.403 1.00 66.19 80 THR A C 1
ATOM 651 O O . THR A 1 80 ? 1.348 -10.305 14.235 1.00 66.19 80 THR A O 1
#

Foldseek 3Di:
DCVLVVLVVLLQQQDAPDDDDPDPPDDGGDGNCCVVPVDHRDDDDDDACCPPPDDPVPVVSVSVNVSVVSNVVCCVPPVD